Protein AF-Q8H6K7-F1 (afdb_monomer_lite)

Foldseek 3Di:
DVVVVVVVVCVVVQFDKDADPPDPDDDQDAPPPDRHGVDDGDIDGHGPDPPVPDDDDD

Secondary structure (DSSP, 8-state):
-HHHHHHHHHHHHHEEEE--TT-SS----B-SSSSSBSS----EEEESS-GGGS----

Radius of gyration: 15.25 Å; chains: 1; bounding box: 32×27×40 Å

Organism: Brassica rapa subsp. pekinensis (NCBI:txid51351)

Structure (mmCIF, N/CA/C/O backbone):
data_AF-Q8H6K7-F1
#
_entry.id   AF-Q8H6K7-F1
#
loop_
_atom_site.group_PDB
_atom_site.id
_atom_site.type_symbol
_atom_s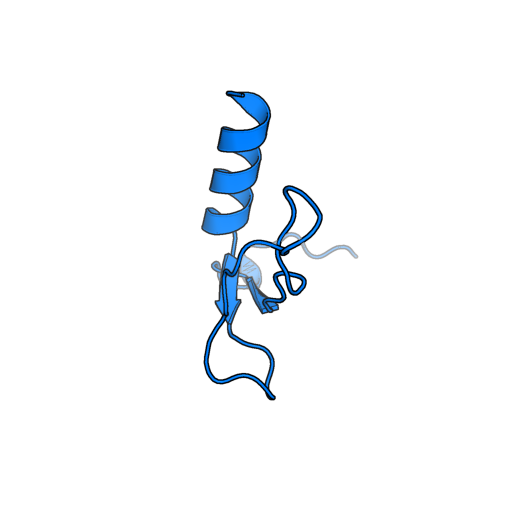ite.label_atom_id
_atom_site.label_alt_id
_atom_site.label_comp_id
_atom_site.label_asym_id
_atom_site.label_entity_id
_atom_site.label_seq_id
_atom_site.pdbx_PDB_ins_code
_atom_site.Cartn_x
_atom_site.Cartn_y
_atom_site.Cartn_z
_atom_site.occupancy
_atom_site.B_iso_or_equiv
_atom_site.auth_seq_id
_atom_site.auth_comp_id
_atom_site.auth_asym_id
_atom_site.auth_atom_id
_atom_site.pdbx_PDB_model_num
ATOM 1 N N . THR A 1 1 ? 17.942 3.080 -0.115 1.00 69.12 1 THR A N 1
ATOM 2 C CA . THR A 1 1 ? 16.931 2.000 -0.225 1.00 69.12 1 THR A CA 1
ATOM 3 C C . THR A 1 1 ? 16.120 1.786 1.044 1.00 69.12 1 THR A C 1
ATOM 5 O O . THR A 1 1 ?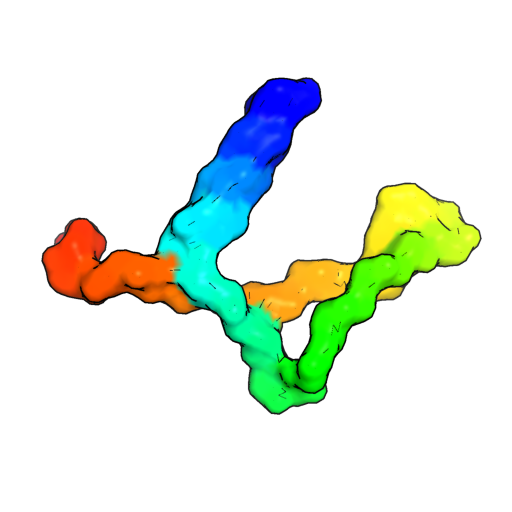 14.910 1.649 0.934 1.00 69.12 1 THR A O 1
ATOM 8 N N . ALA A 1 2 ? 16.717 1.796 2.244 1.00 92.62 2 ALA A N 1
ATOM 9 C CA . ALA A 1 2 ? 15.967 1.592 3.494 1.00 92.62 2 ALA A CA 1
ATOM 10 C C . ALA A 1 2 ? 14.825 2.613 3.701 1.00 92.62 2 ALA A C 1
ATOM 12 O O . ALA A 1 2 ? 13.696 2.215 3.965 1.00 92.62 2 ALA A O 1
ATOM 13 N N . LEU A 1 3 ? 15.090 3.910 3.491 1.00 95.88 3 LEU A N 1
ATOM 14 C CA . LEU A 1 3 ? 14.098 4.978 3.682 1.00 95.88 3 LEU A CA 1
ATOM 15 C C . LEU A 1 3 ? 12.885 4.846 2.749 1.00 95.88 3 LEU A C 1
ATOM 17 O O . LEU A 1 3 ? 11.753 4.834 3.219 1.00 95.88 3 LEU A O 1
ATOM 21 N N . THR A 1 4 ? 13.118 4.698 1.442 1.00 94.44 4 THR A N 1
ATOM 22 C CA . THR A 1 4 ? 12.046 4.560 0.441 1.00 94.44 4 THR A CA 1
ATOM 23 C C . THR A 1 4 ? 11.209 3.305 0.677 1.00 94.44 4 THR A C 1
ATOM 25 O O . THR A 1 4 ? 9.989 3.354 0.568 1.00 94.44 4 THR A O 1
ATOM 28 N N . THR A 1 5 ? 11.844 2.205 1.092 1.00 95.62 5 THR A N 1
ATOM 29 C CA . THR A 1 5 ? 11.149 0.955 1.436 1.00 95.62 5 THR A CA 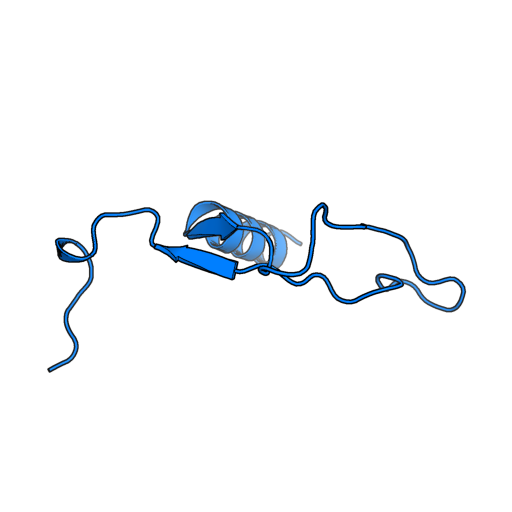1
ATOM 30 C C . THR A 1 5 ? 10.293 1.116 2.691 1.00 95.62 5 THR A C 1
ATOM 32 O O . THR A 1 5 ? 9.132 0.717 2.697 1.00 95.62 5 THR A O 1
ATOM 35 N N . MET A 1 6 ? 10.828 1.733 3.751 1.00 96.88 6 MET A N 1
ATOM 36 C CA . MET A 1 6 ? 10.074 1.981 4.984 1.00 96.88 6 MET A CA 1
ATOM 37 C C . MET A 1 6 ? 8.899 2.927 4.743 1.00 96.88 6 MET A C 1
ATOM 39 O O . MET A 1 6 ? 7.801 2.662 5.223 1.00 96.88 6 MET A O 1
ATOM 43 N N . MET A 1 7 ? 9.107 4.007 3.987 1.00 96.56 7 MET A N 1
ATOM 44 C CA . MET A 1 7 ? 8.047 4.950 3.631 1.00 96.56 7 MET A CA 1
ATOM 45 C C . MET A 1 7 ? 6.945 4.267 2.820 1.00 96.56 7 MET A C 1
ATOM 47 O O . MET A 1 7 ? 5.776 4.399 3.171 1.00 96.56 7 MET A O 1
ATOM 51 N N . LEU A 1 8 ? 7.306 3.477 1.802 1.00 94.31 8 LEU A N 1
ATOM 52 C CA . LEU A 1 8 ? 6.338 2.709 1.020 1.00 94.31 8 LEU A CA 1
ATOM 53 C C . LEU A 1 8 ? 5.569 1.715 1.899 1.00 94.31 8 LEU A C 1
ATOM 55 O O . LEU A 1 8 ? 4.346 1.658 1.831 1.00 94.31 8 LEU A O 1
ATOM 59 N N . ALA A 1 9 ? 6.259 0.977 2.771 1.00 96.00 9 ALA A N 1
ATOM 60 C CA . ALA A 1 9 ? 5.615 0.040 3.687 1.00 96.00 9 ALA A CA 1
ATOM 61 C C . ALA A 1 9 ? 4.632 0.748 4.632 1.00 96.00 9 ALA A C 1
ATOM 63 O O . ALA A 1 9 ? 3.526 0.259 4.841 1.00 96.00 9 ALA A O 1
ATOM 64 N N . ARG A 1 10 ? 4.998 1.918 5.174 1.00 94.31 10 ARG A N 1
ATOM 65 C CA . ARG A 1 10 ? 4.112 2.729 6.024 1.00 94.31 10 ARG A CA 1
ATOM 66 C C . ARG A 1 10 ? 2.905 3.259 5.256 1.00 94.31 10 ARG A C 1
ATOM 68 O O . ARG A 1 10 ? 1.807 3.222 5.798 1.00 94.31 10 ARG A O 1
ATOM 75 N N . LEU A 1 11 ? 3.092 3.697 4.011 1.00 94.25 11 LEU A N 1
ATOM 76 C CA . LEU A 1 11 ? 2.004 4.137 3.138 1.00 94.25 11 LEU A CA 1
ATOM 77 C C . LEU A 1 11 ? 1.023 2.988 2.880 1.00 94.25 11 LEU A C 1
ATOM 79 O O . LEU A 1 11 ? -0.165 3.126 3.147 1.00 94.25 11 LEU A O 1
ATOM 83 N N . LEU A 1 12 ? 1.523 1.830 2.445 1.00 93.62 12 LEU A N 1
ATOM 84 C CA . LEU A 1 12 ? 0.692 0.652 2.193 1.00 93.62 12 LEU A CA 1
ATOM 85 C C . LEU A 1 12 ? -0.035 0.188 3.458 1.00 93.62 12 LEU A C 1
ATOM 87 O O . LEU A 1 12 ? -1.205 -0.172 3.398 1.00 93.62 12 LEU A O 1
ATOM 91 N N . GLN A 1 13 ? 0.644 0.239 4.604 1.00 94.62 13 GLN A N 1
ATOM 92 C CA . GLN A 1 13 ? 0.096 -0.161 5.895 1.00 94.62 13 GLN A CA 1
ATOM 93 C C . GLN A 1 13 ? -0.897 0.862 6.470 1.00 94.62 13 GLN A C 1
ATOM 95 O O . GLN A 1 13 ? -1.700 0.486 7.318 1.00 94.62 13 GLN A O 1
ATOM 100 N N . GLY A 1 14 ? -0.851 2.136 6.083 1.00 92.50 14 GLY A N 1
ATOM 101 C CA . GLY A 1 14 ? -1.673 3.197 6.678 1.00 92.50 14 GLY A CA 1
ATOM 102 C C . GLY A 1 14 ? -3.142 3.184 6.250 1.00 92.50 14 GLY A C 1
ATOM 103 O O . GLY A 1 14 ? -3.995 3.678 6.989 1.00 92.50 14 GLY A O 1
ATOM 104 N N . PHE A 1 15 ? -3.439 2.588 5.096 1.00 94.69 15 PHE A N 1
ATOM 105 C CA . PHE A 1 15 ? -4.736 2.689 4.433 1.00 94.69 15 PHE A CA 1
ATOM 106 C C . PHE A 1 15 ? -5.284 1.317 4.042 1.00 94.69 15 PHE A C 1
ATOM 108 O O . PHE A 1 15 ? -4.535 0.367 3.810 1.00 94.69 15 PHE A O 1
ATOM 115 N N . THR A 1 16 ? -6.606 1.235 3.946 1.00 94.31 16 THR A N 1
ATOM 116 C CA . THR A 1 16 ? -7.290 0.173 3.211 1.00 94.31 16 THR A CA 1
ATOM 117 C C . THR A 1 16 ? -7.424 0.636 1.767 1.00 94.31 16 THR A C 1
ATOM 119 O O . THR A 1 16 ? -7.996 1.689 1.508 1.00 94.31 16 THR A O 1
ATOM 122 N N . TRP A 1 17 ? -6.883 -0.124 0.822 1.00 93.00 17 TRP A N 1
ATOM 123 C CA . TRP A 1 17 ? -6.863 0.278 -0.583 1.00 93.00 17 TRP A CA 1
ATOM 124 C C . TRP A 1 17 ? -8.060 -0.286 -1.341 1.00 93.00 17 TRP A C 1
ATOM 126 O O . TRP A 1 17 ? -8.394 -1.464 -1.197 1.00 93.00 17 TRP A O 1
ATOM 136 N N . LYS A 1 18 ? -8.675 0.554 -2.170 1.00 93.06 18 LYS A N 1
ATOM 137 C CA . LYS A 1 18 ? -9.755 0.199 -3.090 1.00 93.06 18 LYS A CA 1
ATOM 138 C C . LYS A 1 18 ? -9.405 0.620 -4.510 1.00 93.06 18 LYS A C 1
ATOM 140 O O . LYS A 1 18 ? -8.637 1.559 -4.731 1.00 93.06 18 LYS A O 1
ATOM 145 N N . LEU A 1 19 ? -9.983 -0.095 -5.467 1.00 92.44 19 LEU A N 1
ATOM 146 C CA . LEU A 1 19 ? -9.916 0.281 -6.871 1.00 92.44 19 LEU A CA 1
ATOM 147 C C . LEU A 1 19 ? -10.801 1.512 -7.119 1.00 92.44 19 LEU A C 1
ATOM 149 O O . LEU A 1 19 ? -11.853 1.632 -6.484 1.00 92.44 19 LEU A O 1
ATOM 153 N N . PRO A 1 20 ? -10.402 2.414 -8.028 1.00 89.81 20 PRO A N 1
ATOM 154 C CA . PRO A 1 20 ? -11.303 3.430 -8.560 1.00 89.81 20 PRO A CA 1
ATOM 155 C C . PRO A 1 20 ? -12.563 2.781 -9.155 1.00 89.81 20 PRO A C 1
ATOM 157 O O . PRO A 1 20 ? -12.487 1.680 -9.692 1.00 89.81 20 PRO A O 1
ATOM 160 N N . GLU A 1 21 ? -13.711 3.467 -9.112 1.00 83.25 21 GLU A N 1
ATOM 161 C CA . GLU A 1 21 ? -15.022 2.908 -9.512 1.00 83.25 21 GLU A CA 1
ATOM 162 C C . GLU A 1 21 ? -15.058 2.312 -10.933 1.00 83.25 21 GLU A C 1
ATOM 164 O O . GLU A 1 21 ? -15.856 1.420 -11.213 1.00 83.25 21 GLU A O 1
ATOM 169 N N . ASN A 1 22 ? -14.166 2.764 -11.818 1.00 85.50 22 ASN A N 1
ATOM 170 C CA . ASN A 1 22 ? -14.093 2.326 -13.212 1.00 85.50 22 ASN A CA 1
ATOM 171 C C . ASN A 1 22 ? -13.122 1.158 -13.462 1.00 85.50 22 ASN A C 1
ATOM 173 O O . ASN A 1 22 ? -12.990 0.721 -14.605 1.00 85.50 22 ASN A O 1
ATOM 177 N N . GLU A 1 23 ? -12.420 0.659 -12.441 1.00 85.69 23 GLU A N 1
ATOM 178 C CA . GLU A 1 23 ? -11.389 -0.369 -12.598 1.00 85.69 23 GLU A CA 1
ATOM 179 C C . GLU A 1 23 ? -11.720 -1.654 -11.836 1.00 85.69 23 GLU A C 1
ATOM 181 O O . GLU A 1 23 ? -12.092 -1.649 -10.667 1.00 85.69 23 GLU A O 1
ATOM 186 N N . THR A 1 24 ? -11.516 -2.794 -12.497 1.00 87.00 24 THR A N 1
ATOM 187 C CA . THR A 1 24 ? -11.699 -4.125 -11.896 1.00 87.00 24 THR A CA 1
ATOM 188 C C . THR A 1 24 ? -10.398 -4.724 -11.372 1.00 87.00 24 THR A C 1
ATOM 190 O O . THR A 1 24 ? -10.425 -5.687 -10.605 1.00 87.00 24 THR A O 1
ATOM 193 N N . ARG A 1 25 ? -9.245 -4.200 -11.808 1.00 87.69 25 ARG A N 1
ATOM 194 C CA . ARG A 1 25 ? -7.916 -4.692 -11.436 1.00 87.69 25 ARG A CA 1
ATOM 195 C C . ARG A 1 25 ? -6.840 -3.645 -11.724 1.00 87.69 25 ARG A C 1
ATOM 197 O O . ARG A 1 25 ? -6.890 -2.984 -12.752 1.00 87.69 25 ARG A O 1
ATOM 204 N N . VAL A 1 26 ? -5.817 -3.605 -10.870 1.00 88.06 26 VAL A N 1
ATOM 205 C CA . VAL A 1 26 ? -4.572 -2.869 -11.130 1.00 88.06 26 VAL A CA 1
ATOM 206 C C . VAL A 1 26 ? -3.658 -3.667 -12.065 1.00 88.06 26 VAL A C 1
ATOM 208 O O . VAL A 1 26 ? -3.294 -4.812 -11.768 1.00 88.06 26 VAL A O 1
ATOM 211 N N . GLU A 1 27 ? -3.242 -3.049 -13.168 1.00 87.94 27 GLU A N 1
ATOM 212 C CA . GLU A 1 27 ? -2.218 -3.578 -14.072 1.00 87.94 27 GLU A CA 1
ATOM 213 C C . GLU A 1 27 ? -0.845 -2.992 -13.726 1.00 87.94 27 GLU A C 1
ATOM 215 O O . GLU A 1 27 ? -0.622 -1.790 -13.835 1.00 87.94 27 GLU A O 1
ATOM 220 N N . LEU A 1 28 ? 0.095 -3.852 -13.330 1.00 90.50 28 LEU A N 1
ATOM 221 C CA . LEU A 1 28 ? 1.493 -3.481 -13.108 1.00 90.50 28 LEU A CA 1
ATOM 222 C C . LEU A 1 28 ? 2.325 -3.988 -14.285 1.00 90.50 28 LEU A C 1
ATOM 224 O O . LEU A 1 28 ? 2.886 -5.081 -14.231 1.00 90.50 28 LEU A O 1
ATOM 228 N N . MET A 1 29 ? 2.337 -3.221 -15.372 1.00 92.38 29 MET A N 1
ATOM 229 C CA . MET A 1 29 ? 3.126 -3.521 -1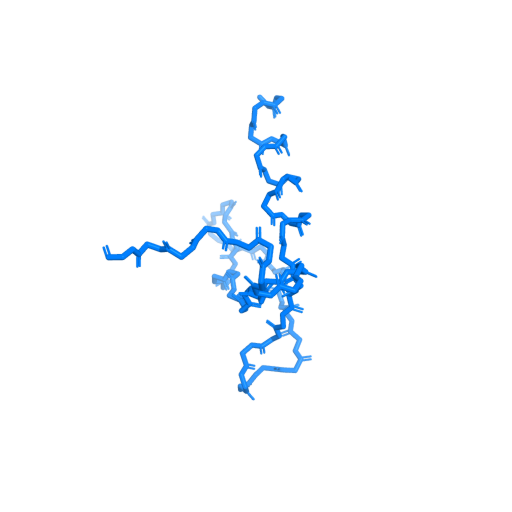6.567 1.00 92.38 29 MET A CA 1
ATOM 230 C C . MET A 1 29 ? 4.267 -2.518 -16.689 1.00 92.38 29 MET A C 1
ATOM 232 O O . MET A 1 29 ? 4.066 -1.334 -16.428 1.00 92.38 29 MET A O 1
ATOM 236 N N . GLU A 1 30 ? 5.448 -2.983 -17.080 1.00 93.75 30 GLU A N 1
ATOM 237 C CA . GLU A 1 30 ? 6.591 -2.118 -17.382 1.00 93.75 30 GLU A CA 1
ATOM 238 C C . GLU A 1 30 ? 6.371 -1.389 -18.716 1.00 93.75 30 GLU A C 1
ATOM 240 O O . GLU A 1 30 ? 5.768 -1.935 -19.645 1.00 93.75 30 GLU A O 1
ATOM 245 N N . SER A 1 31 ? 6.814 -0.135 -18.794 1.00 94.44 31 SER A N 1
ATOM 246 C CA . SER A 1 31 ? 6.823 0.652 -20.027 1.00 94.44 31 SER A CA 1
ATOM 247 C C . SER A 1 31 ? 7.772 0.027 -21.048 1.00 94.44 31 SER A C 1
ATOM 249 O O . SER A 1 31 ? 8.816 -0.521 -20.710 1.00 94.44 31 SER A O 1
ATOM 251 N N . SER A 1 32 ? 7.445 0.132 -22.333 1.00 93.81 32 SER A N 1
ATOM 252 C CA . SER A 1 32 ? 8.306 -0.400 -23.395 1.00 93.81 32 SER A CA 1
ATOM 253 C C . SER A 1 32 ? 9.532 0.469 -23.689 1.00 93.81 32 SER A C 1
ATOM 255 O O . SER A 1 32 ? 10.420 0.030 -24.415 1.00 93.81 32 SER A O 1
ATOM 257 N N . HIS A 1 33 ? 9.565 1.711 -23.198 1.00 93.31 33 HIS A N 1
ATOM 258 C CA . HIS A 1 33 ? 10.577 2.707 -23.577 1.00 93.31 33 HIS A CA 1
ATOM 259 C C . HIS A 1 33 ? 11.420 3.208 -22.399 1.00 93.31 33 HIS A C 1
ATOM 261 O O . HIS A 1 33 ? 12.397 3.924 -22.611 1.00 93.31 33 HIS A O 1
ATOM 267 N N . ASP A 1 34 ? 11.049 2.859 -21.170 1.00 92.81 34 ASP A N 1
ATOM 268 C CA . ASP A 1 34 ? 11.664 3.366 -19.950 1.00 92.81 34 ASP A CA 1
ATOM 269 C C . ASP A 1 34 ? 11.437 2.395 -18.778 1.00 92.81 34 ASP A C 1
ATOM 271 O O . ASP A 1 34 ? 10.770 1.377 -18.917 1.00 92.81 34 ASP A O 1
ATOM 275 N N . MET A 1 35 ? 12.015 2.716 -17.620 1.00 89.69 35 MET A N 1
ATOM 276 C CA . MET A 1 35 ? 11.951 1.890 -16.408 1.00 89.69 35 MET A CA 1
ATOM 277 C C . MET A 1 35 ? 10.756 2.258 -15.498 1.00 89.69 35 MET A C 1
ATOM 279 O O . MET A 1 35 ? 10.803 2.034 -14.286 1.00 89.69 35 MET A O 1
ATOM 283 N N . PHE A 1 36 ? 9.712 2.894 -16.038 1.00 92.88 36 PHE A N 1
ATOM 284 C CA . PHE A 1 36 ? 8.479 3.217 -15.318 1.00 92.88 36 PHE A CA 1
ATOM 285 C C . PHE A 1 36 ? 7.366 2.209 -15.631 1.00 92.88 36 PHE A C 1
ATOM 287 O O . PHE A 1 36 ? 7.504 1.301 -16.450 1.00 92.88 36 PHE A O 1
ATOM 294 N N . LEU A 1 37 ? 6.229 2.357 -14.948 1.00 93.38 37 LEU A N 1
ATOM 295 C CA . LEU A 1 37 ? 5.019 1.614 -15.285 1.00 93.38 37 LEU A CA 1
ATOM 296 C C . LEU A 1 37 ? 4.410 2.153 -16.587 1.00 93.38 37 LEU A C 1
ATOM 298 O O . LEU A 1 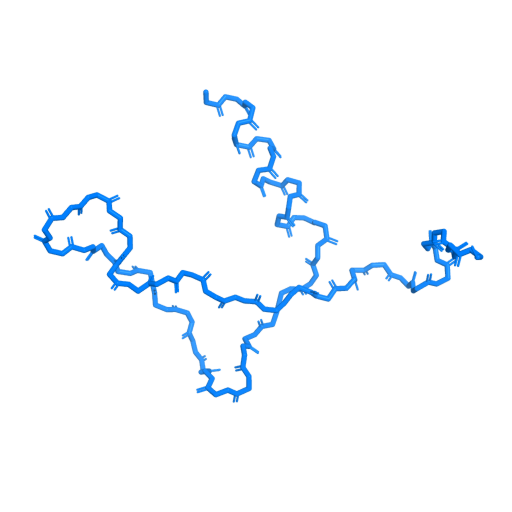37 ? 4.334 3.364 -16.785 1.00 93.38 37 LEU A O 1
ATOM 302 N N . ALA A 1 38 ? 3.894 1.256 -17.429 1.00 94.00 38 ALA A N 1
ATOM 303 C CA . ALA A 1 38 ? 3.203 1.591 -18.674 1.00 94.00 38 ALA A CA 1
ATOM 304 C C . ALA A 1 38 ? 1.948 2.451 -18.443 1.00 94.00 38 ALA A C 1
ATOM 306 O O . ALA A 1 38 ? 1.558 3.240 -19.302 1.00 94.00 38 ALA A O 1
ATOM 307 N N . LYS A 1 39 ? 1.312 2.295 -17.277 1.00 91.12 39 LYS A N 1
ATOM 308 C CA . LYS A 1 39 ? 0.216 3.137 -16.795 1.00 91.12 39 LYS A CA 1
ATOM 309 C C . LYS A 1 39 ? 0.504 3.562 -15.352 1.00 91.12 39 LYS A C 1
ATOM 311 O O . LYS A 1 39 ? 1.083 2.773 -14.603 1.00 91.12 39 LYS A O 1
ATOM 316 N N . PRO A 1 40 ? 0.095 4.769 -14.929 1.00 89.62 40 PRO A N 1
ATOM 317 C CA . PRO A 1 40 ? 0.215 5.179 -13.535 1.00 89.62 40 PRO A CA 1
ATOM 318 C C . PRO A 1 40 ? -0.507 4.205 -12.593 1.00 89.62 40 PRO A C 1
ATOM 320 O O . PRO A 1 40 ? -1.609 3.752 -12.892 1.00 89.62 40 PRO A O 1
ATOM 323 N N . LEU A 1 41 ? 0.086 3.923 -11.430 1.00 90.81 41 LEU A N 1
ATOM 324 C CA . LEU A 1 41 ? -0.582 3.174 -10.366 1.00 90.81 41 LEU A CA 1
ATOM 325 C C . LEU A 1 41 ? -1.578 4.090 -9.648 1.00 90.81 41 LEU A C 1
ATOM 327 O O . LEU A 1 41 ? -1.169 4.986 -8.909 1.00 90.81 41 LEU A O 1
ATOM 331 N N . VAL A 1 42 ? -2.874 3.851 -9.847 1.00 90.31 42 VAL A N 1
ATOM 332 C CA . VAL A 1 42 ? -3.954 4.636 -9.236 1.00 90.31 42 VAL A CA 1
ATOM 333 C C . VAL A 1 42 ? -4.763 3.749 -8.298 1.00 90.31 42 VAL A C 1
ATOM 335 O O . VAL A 1 42 ? -5.285 2.720 -8.708 1.00 90.31 42 VAL A O 1
ATOM 338 N N . MET A 1 43 ? -4.867 4.145 -7.028 1.00 91.50 43 MET A N 1
ATOM 339 C CA . MET A 1 43 ? -5.700 3.474 -6.026 1.00 91.50 43 MET A CA 1
ATOM 340 C C . MET A 1 43 ? -6.302 4.500 -5.063 1.00 91.50 43 MET A C 1
ATOM 342 O O . MET A 1 43 ? -5.712 5.555 -4.825 1.00 91.50 43 MET A O 1
ATOM 346 N N . VAL A 1 44 ? -7.456 4.175 -4.480 1.00 93.00 44 VAL A N 1
ATOM 347 C CA . VAL A 1 44 ? -8.122 4.997 -3.461 1.00 93.00 44 VAL A CA 1
ATOM 348 C C . VAL A 1 44 ? -7.771 4.453 -2.079 1.00 93.00 44 VAL A C 1
ATOM 350 O O . VAL A 1 44 ? -8.021 3.284 -1.788 1.00 93.00 44 VAL A O 1
ATOM 353 N N . GLY A 1 45 ? -7.159 5.283 -1.234 1.00 92.94 45 GLY A N 1
ATOM 354 C CA . GLY A 1 45 ? -6.815 4.925 0.141 1.00 92.94 45 GLY A CA 1
ATOM 355 C C . GLY A 1 45 ? -7.894 5.377 1.119 1.00 92.94 45 GLY A C 1
ATOM 356 O O . GLY A 1 45 ? -8.102 6.573 1.299 1.00 92.94 45 GLY A O 1
ATOM 357 N N . GLU A 1 46 ? -8.548 4.432 1.784 1.00 93.00 46 GLU A N 1
ATOM 358 C CA . GLU A 1 46 ? -9.453 4.700 2.900 1.00 93.00 46 GLU A CA 1
ATOM 359 C C . GLU A 1 46 ? -8.724 4.579 4.235 1.00 93.00 46 GLU A C 1
ATOM 361 O O . GLU A 1 46 ? -7.788 3.787 4.390 1.00 93.00 46 GLU A O 1
ATOM 366 N N . LEU A 1 47 ? -9.160 5.358 5.224 1.00 91.69 47 LEU A N 1
ATOM 367 C CA . LEU A 1 47 ? -8.609 5.282 6.571 1.00 91.69 47 LEU A CA 1
ATOM 368 C C . LEU A 1 47 ? -8.809 3.868 7.124 1.00 91.69 47 LEU A C 1
ATOM 370 O O . LEU A 1 47 ? -9.924 3.357 7.190 1.00 91.69 47 LEU A O 1
ATOM 374 N N . ARG A 1 48 ? -7.710 3.213 7.515 1.00 92.19 48 ARG A N 1
ATOM 375 C CA . ARG A 1 48 ? -7.781 1.852 8.064 1.00 92.19 48 ARG A CA 1
ATOM 376 C C . ARG A 1 48 ? -8.395 1.835 9.465 1.00 92.19 48 ARG A C 1
ATOM 378 O O . ARG A 1 48 ? -8.975 0.836 9.880 1.00 92.19 48 ARG A O 1
ATOM 385 N N . LEU A 1 49 ? -8.182 2.903 10.227 1.00 90.69 49 LEU A N 1
ATOM 386 C CA . LEU A 1 49 ? -8.695 3.032 11.584 1.00 90.69 49 LEU A CA 1
ATOM 387 C C . LEU A 1 49 ? -10.046 3.766 11.576 1.00 90.69 49 LEU A C 1
ATOM 389 O O . LEU A 1 49 ? -10.313 4.528 10.650 1.00 90.69 49 LEU A O 1
ATOM 393 N N . PRO A 1 50 ? -10.888 3.577 12.605 1.00 90.75 50 PRO A N 1
ATOM 394 C CA . PRO A 1 50 ? -12.089 4.385 12.780 1.00 90.75 50 PRO A CA 1
ATOM 395 C C . PRO A 1 50 ? -11.766 5.883 12.807 1.00 90.75 50 PRO A C 1
ATOM 397 O O . PRO A 1 50 ? -10.805 6.294 13.460 1.00 90.75 50 PRO A O 1
ATOM 400 N N . GLU A 1 51 ? -12.596 6.701 12.154 1.00 88.25 51 GLU A N 1
ATOM 401 C CA . GLU A 1 51 ? -12.393 8.156 12.024 1.00 88.25 51 GLU A CA 1
ATOM 402 C C . GLU A 1 51 ? -12.198 8.863 13.372 1.00 88.25 51 GLU A C 1
ATOM 404 O O . GLU A 1 51 ? -11.404 9.791 13.483 1.00 88.25 51 GLU A O 1
ATOM 409 N N . GLN A 1 52 ? -12.849 8.362 14.425 1.00 90.88 52 GLN A N 1
ATOM 410 C CA . GLN A 1 52 ? -12.760 8.891 15.790 1.00 90.88 52 GLN A CA 1
ATOM 411 C C . GLN A 1 52 ? -11.342 8.843 16.384 1.00 90.88 52 GLN A C 1
ATOM 413 O O . GLN A 1 52 ? -11.070 9.536 17.361 1.00 90.88 52 GLN A O 1
ATOM 418 N N . LEU A 1 53 ? -10.450 8.009 15.836 1.00 91.12 53 LEU A N 1
ATOM 419 C CA . LEU A 1 53 ? -9.056 7.911 16.276 1.00 91.12 53 LEU A CA 1
ATOM 420 C C . LEU A 1 53 ? -8.144 8.947 15.607 1.00 91.12 53 LEU A C 1
ATOM 422 O O . LEU A 1 53 ? -6.984 9.073 16.002 1.00 91.12 53 LEU A O 1
ATOM 426 N N . TYR A 1 54 ? -8.638 9.677 14.606 1.00 89.56 54 TYR A N 1
ATOM 427 C CA . TYR A 1 54 ? -7.874 10.717 13.931 1.00 89.56 54 TYR A CA 1
ATOM 428 C C . TYR A 1 54 ? -8.130 12.083 14.579 1.00 89.56 54 TYR A C 1
ATOM 430 O O . TYR A 1 54 ? -9.255 12.376 14.990 1.00 89.56 54 TYR A O 1
ATOM 438 N N . PRO A 1 55 ? -7.109 12.954 14.674 1.00 89.25 55 PRO A N 1
ATOM 439 C CA . PRO A 1 55 ? -7.304 14.293 15.206 1.00 89.25 55 PRO A CA 1
ATOM 440 C C . PRO A 1 55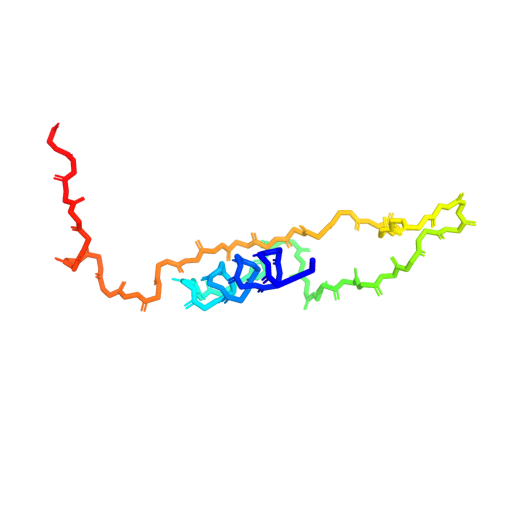 ? -8.228 15.096 14.286 1.00 89.25 55 PRO A C 1
ATOM 442 O O . PRO A 1 55 ? -7.925 15.291 13.109 1.00 89.25 55 PRO A O 1
ATOM 445 N N . THR A 1 56 ? -9.331 15.614 14.822 1.00 87.81 56 THR A N 1
ATOM 446 C CA . THR A 1 56 ? -10.149 16.609 14.123 1.00 87.81 56 THR A CA 1
ATOM 447 C C . THR A 1 56 ? -9.407 17.939 14.107 1.00 87.81 56 THR A C 1
ATOM 449 O O . THR A 1 56 ? -9.204 18.546 15.164 1.00 87.81 56 THR A O 1
ATOM 452 N N . VAL A 1 57 ? -9.005 18.396 12.922 1.00 78.00 57 VAL A N 1
ATOM 453 C CA . VAL A 1 57 ? -8.536 19.773 12.736 1.00 78.00 57 VAL A CA 1
ATOM 454 C C . VAL A 1 57 ? -9.761 20.679 12.883 1.00 78.00 57 VAL A C 1
ATOM 456 O O . VAL A 1 57 ? -10.728 20.519 12.139 1.00 78.00 57 VAL A O 1
ATOM 459 N N . LYS A 1 58 ? -9.755 21.539 13.906 1.00 56.97 58 LYS A N 1
ATOM 460 C CA . LYS A 1 58 ? -10.781 22.570 14.118 1.00 56.97 58 LYS A CA 1
ATOM 461 C C . LYS A 1 58 ? -10.546 23.769 13.214 1.00 56.97 58 LYS A C 1
ATOM 463 O O . LYS A 1 58 ? -9.358 24.078 12.974 1.00 56.97 58 LYS A O 1
#

Sequence (58 aa):
TALTTMMLARLLQGFTWKLPENETRVELMESSHDMFLAKPLVMVGELRLPEQLYPTVK

pLDDT: mean 90.58, std 6.29, range [56.97, 96.88]